Protein AF-A0A355DNU3-F1 (afdb_monomer_lite)

pLDDT: mean 92.55, std 4.65, range [76.0, 98.0]

Foldseek 3Di:
DVQVVVVVVCLVPQFDKTKDKDKWKAFPNDTDDDDPDLVSQLVVLQVQAQGKIKMKMKMWIAGNNVRDIDIDIDIDIGGHHNDDSVRSSVD

Secondary structure (DSSP, 8-state):
-HHHHHHTT-TT-TT-EEEEEEEEEEETTEEE---SSHHHHHHHHHHHTT-EEEEEEEEEEEETTTTEEEEEEEEEEEE-----HHHHHT-

Sequence (91 aa):
HKAQTVATQFNTVNNALILGCDSVLSINGEIHGKPANPEEAIARWQQMRGNQGILYTGHALIDVSQDKTVVKCGITKVYFTQVSDQAIAAY

Radius of gyration: 18.17 Å; chains: 1; bounding box: 36×26×48 Å

Structure (mmCIF, N/CA/C/O backbone):
data_AF-A0A355DNU3-F1
#
_entry.id   AF-A0A355DNU3-F1
#
loop_
_atom_site.group_PDB
_atom_site.id
_atom_site.type_symbol
_atom_site.label_atom_id
_atom_site.label_alt_id
_atom_site.label_comp_id
_atom_site.label_asym_id
_atom_site.label_entity_id
_atom_site.label_seq_id
_atom_site.pdbx_PDB_ins_code
_atom_site.Cartn_x
_atom_site.Cartn_y
_atom_site.Cartn_z
_atom_site.occupancy
_atom_site.B_iso_or_equiv
_atom_site.auth_seq_id
_atom_site.auth_comp_id
_atom_site.auth_asym_id
_atom_site.auth_atom_id
_atom_si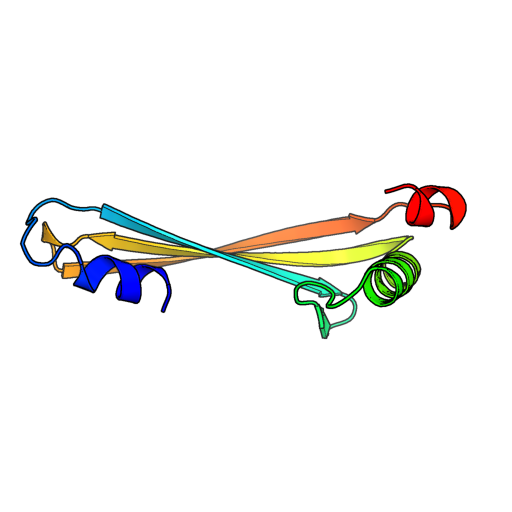te.pdbx_PDB_model_num
ATOM 1 N N . HIS A 1 1 ? -0.495 -2.056 14.111 1.00 81.12 1 HIS A N 1
ATOM 2 C CA . HIS A 1 1 ? 0.401 -1.068 14.743 1.00 81.12 1 HIS A CA 1
ATOM 3 C C . HIS A 1 1 ? -0.093 0.373 14.595 1.00 81.12 1 HIS A C 1
ATOM 5 O O . HIS A 1 1 ? -0.528 0.920 15.591 1.00 81.12 1 HIS A O 1
ATOM 11 N N . LYS A 1 2 ? -0.124 0.987 13.393 1.00 94.00 2 LYS A N 1
ATOM 12 C CA . LYS A 1 2 ? -0.504 2.415 13.222 1.00 94.00 2 LYS A CA 1
ATOM 13 C C . LYS A 1 2 ? -1.829 2.810 13.901 1.00 94.00 2 LYS A C 1
ATOM 15 O O . LYS A 1 2 ? -1.834 3.691 14.750 1.00 94.00 2 LYS A O 1
ATOM 20 N N . ALA A 1 3 ? -2.929 2.126 13.565 1.00 94.88 3 ALA A N 1
ATOM 21 C CA . ALA A 1 3 ? -4.244 2.402 14.155 1.00 94.88 3 ALA A CA 1
ATOM 22 C C . ALA A 1 3 ? -4.254 2.204 15.681 1.00 94.88 3 ALA A C 1
ATOM 24 O O . ALA A 1 3 ? -4.831 3.009 16.397 1.00 94.88 3 ALA A O 1
ATOM 25 N N . GLN A 1 4 ? -3.560 1.178 16.188 1.00 93.00 4 GLN A N 1
ATOM 26 C CA . GLN A 1 4 ? -3.464 0.906 17.628 1.00 93.00 4 GLN A CA 1
ATOM 27 C C . GLN A 1 4 ? -2.714 2.019 18.366 1.00 93.00 4 GLN A C 1
ATOM 29 O O . GLN A 1 4 ? -3.172 2.462 19.409 1.00 93.00 4 GLN A O 1
ATOM 34 N N . THR A 1 5 ? -1.603 2.516 17.810 1.00 94.94 5 THR A N 1
ATOM 35 C CA . THR A 1 5 ? -0.846 3.639 18.388 1.00 94.94 5 THR A CA 1
ATOM 36 C C . THR A 1 5 ? -1.685 4.911 18.494 1.00 94.94 5 THR A C 1
ATOM 38 O O . THR A 1 5 ? -1.502 5.683 19.427 1.00 94.94 5 THR A O 1
ATOM 41 N N . VAL A 1 6 ? -2.596 5.144 17.546 1.00 93.94 6 VAL A N 1
ATOM 42 C CA . VAL A 1 6 ? -3.525 6.278 17.617 1.00 93.94 6 VAL A CA 1
ATOM 43 C C . VAL A 1 6 ? -4.647 5.991 18.610 1.00 93.94 6 VAL A C 1
ATOM 45 O O . VAL A 1 6 ? -4.983 6.866 19.396 1.00 93.94 6 VAL A O 1
ATOM 48 N N . ALA A 1 7 ? -5.190 4.770 18.631 1.00 92.19 7 ALA A N 1
ATOM 49 C CA . ALA A 1 7 ? -6.285 4.396 19.524 1.00 92.19 7 ALA A CA 1
ATOM 50 C C . ALA A 1 7 ? -5.964 4.664 21.005 1.00 92.19 7 ALA A C 1
ATOM 52 O O . ALA A 1 7 ? -6.842 5.134 21.719 1.00 92.19 7 ALA A O 1
ATOM 53 N N . THR A 1 8 ? -4.706 4.489 21.440 1.00 91.00 8 THR A N 1
ATOM 54 C CA . THR A 1 8 ? -4.289 4.789 22.827 1.00 91.00 8 THR A CA 1
ATOM 55 C C . THR A 1 8 ? -4.472 6.254 23.238 1.00 91.00 8 THR A C 1
ATOM 57 O O . THR A 1 8 ? -4.484 6.561 24.428 1.00 91.00 8 THR A O 1
ATOM 60 N N . GLN A 1 9 ? -4.610 7.170 22.278 1.00 90.25 9 GLN A N 1
ATOM 61 C CA . GLN A 1 9 ? -4.823 8.600 22.517 1.00 90.25 9 GLN A CA 1
ATOM 62 C C . GLN A 1 9 ? -6.312 8.947 22.677 1.00 90.25 9 GLN A C 1
ATOM 64 O O . GLN A 1 9 ? -6.639 10.045 23.116 1.00 90.25 9 GLN A O 1
ATOM 69 N N . PHE A 1 10 ? -7.212 8.013 22.351 1.00 88.25 10 PHE A N 1
ATOM 70 C CA . PHE A 1 10 ? -8.666 8.199 22.371 1.00 88.25 10 PHE A CA 1
ATOM 71 C C . PHE A 1 10 ? -9.353 7.409 23.492 1.00 88.25 10 PHE A C 1
ATOM 73 O O . PHE A 1 10 ? -10.570 7.267 23.487 1.00 88.25 10 PHE A O 1
ATOM 80 N N . ASN A 1 11 ? -8.603 6.955 24.500 1.00 76.00 11 ASN A N 1
ATOM 81 C CA . ASN A 1 11 ? -9.127 6.167 25.626 1.00 76.00 11 ASN A CA 1
ATOM 82 C C . ASN A 1 11 ? -10.176 6.909 26.478 1.00 76.00 11 ASN A C 1
ATOM 84 O O . ASN A 1 11 ? -10.873 6.287 27.272 1.00 76.00 11 ASN A O 1
ATOM 88 N N . THR A 1 12 ? -10.263 8.236 26.359 1.00 82.00 12 THR A N 1
ATOM 89 C CA . THR A 1 12 ? -11.264 9.075 27.039 1.00 82.00 12 THR A CA 1
ATOM 90 C C . THR A 1 12 ? -12.492 9.365 26.169 1.00 82.00 12 THR A C 1
ATOM 92 O O . THR A 1 12 ? -13.457 9.958 26.649 1.00 82.00 12 THR A O 1
ATOM 95 N N . VAL A 1 13 ? -12.470 8.961 24.893 1.00 81.44 13 VAL A N 1
ATOM 96 C CA . VAL A 1 13 ? -13.548 9.158 23.920 1.00 81.44 13 VAL A CA 1
ATOM 97 C C . VAL A 1 13 ? -14.173 7.805 23.603 1.00 81.44 13 VAL A C 1
ATOM 99 O O . VAL A 1 13 ? -13.628 7.007 22.847 1.00 81.44 13 VAL A O 1
ATOM 102 N N . ASN A 1 14 ? -15.367 7.564 24.139 1.00 77.94 14 ASN A N 1
ATOM 103 C CA . ASN A 1 14 ? -15.997 6.244 24.059 1.00 77.94 14 ASN A CA 1
ATOM 104 C C . ASN A 1 14 ? -16.610 5.907 22.688 1.00 77.94 14 ASN A C 1
ATOM 106 O O . ASN A 1 14 ? -16.978 4.763 22.484 1.00 77.94 14 ASN A O 1
ATOM 110 N N . ASN A 1 15 ? -16.710 6.858 21.749 1.00 87.81 15 ASN A N 1
ATOM 111 C CA . ASN A 1 15 ? -17.375 6.675 20.447 1.00 87.81 15 ASN A CA 1
ATOM 112 C C . ASN A 1 15 ? -16.456 7.050 19.269 1.00 87.81 15 ASN A C 1
ATOM 114 O O . ASN A 1 15 ? -16.815 7.878 18.431 1.00 87.81 15 ASN A O 1
ATOM 118 N N . ALA A 1 16 ? -15.248 6.485 19.224 1.00 93.12 16 ALA A N 1
ATOM 119 C CA . ALA A 1 16 ? -14.282 6.741 18.157 1.00 93.12 16 ALA A CA 1
ATOM 120 C C . ALA A 1 16 ? -14.098 5.529 17.229 1.00 93.12 16 ALA A C 1
ATOM 122 O O . ALA A 1 16 ? -13.994 4.388 17.682 1.00 93.12 16 ALA A O 1
ATOM 123 N N . LEU A 1 17 ? -13.986 5.809 15.926 1.00 95.69 17 LEU A N 1
ATOM 124 C CA . LEU A 1 17 ? -13.510 4.870 14.912 1.00 95.69 17 LEU A CA 1
ATOM 125 C C . LEU A 1 17 ? -12.130 5.317 14.426 1.00 95.69 17 LEU A C 1
ATOM 127 O O . LEU A 1 17 ? -11.974 6.437 13.941 1.00 95.69 17 LEU A O 1
ATOM 131 N N . ILE A 1 18 ? -11.136 4.437 14.519 1.00 96.31 18 ILE A N 1
ATOM 132 C CA . ILE A 1 18 ? -9.769 4.703 14.065 1.00 96.31 18 ILE A CA 1
ATOM 133 C C . ILE A 1 18 ? -9.470 3.837 12.845 1.00 96.31 18 ILE A C 1
ATOM 135 O O . ILE A 1 18 ? -9.432 2.611 12.941 1.00 96.31 18 ILE A O 1
ATOM 139 N N . LEU A 1 19 ? -9.206 4.478 11.705 1.00 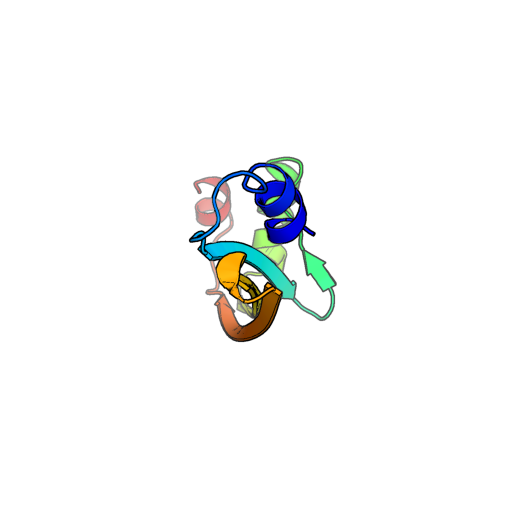97.44 19 LEU A N 1
ATOM 140 C CA . LEU A 1 19 ? -8.772 3.821 10.474 1.00 97.44 19 LEU A CA 1
ATOM 141 C C . LEU A 1 19 ? -7.268 4.026 10.266 1.00 97.44 19 LEU A C 1
ATOM 143 O O . LEU A 1 19 ? -6.793 5.151 10.134 1.00 97.44 19 LEU A O 1
ATOM 147 N N . GLY A 1 20 ? -6.515 2.932 10.203 1.00 97.25 20 GLY A N 1
ATOM 148 C CA . GLY A 1 20 ? -5.118 2.931 9.780 1.00 97.25 20 GLY A CA 1
ATOM 149 C C . GLY A 1 20 ? -4.954 2.264 8.423 1.00 97.25 20 GLY A C 1
ATOM 150 O O . GLY A 1 20 ? -5.499 1.184 8.201 1.00 97.25 20 GLY A O 1
ATOM 151 N N . CYS A 1 21 ? -4.145 2.871 7.555 1.00 96.62 21 CYS A N 1
ATOM 152 C CA . CYS A 1 21 ? -3.833 2.338 6.232 1.00 96.62 21 CYS A CA 1
ATOM 153 C C . CYS A 1 21 ? -2.320 2.210 6.022 1.00 96.62 21 CYS A C 1
ATOM 155 O O . CYS A 1 21 ? -1.514 2.989 6.556 1.00 96.62 21 CYS A O 1
ATOM 157 N N . ASP A 1 22 ? -1.929 1.222 5.228 1.00 95.00 22 ASP A N 1
ATOM 158 C CA . ASP A 1 22 ? -0.570 1.091 4.721 1.00 95.00 22 ASP A CA 1
ATOM 159 C C . ASP A 1 22 ? -0.565 0.404 3.361 1.00 95.00 22 ASP A C 1
ATOM 161 O O . ASP A 1 22 ? -1.429 -0.432 3.090 1.00 95.00 22 ASP A O 1
ATOM 165 N N . SER A 1 23 ? 0.415 0.736 2.527 1.00 94.12 23 SER A N 1
ATOM 166 C CA . SER A 1 23 ? 0.567 0.118 1.214 1.00 94.12 23 SER A CA 1
ATOM 167 C C . SER A 1 23 ? 2.005 -0.286 0.963 1.00 94.12 23 SER A C 1
ATOM 169 O O . SER A 1 23 ? 2.931 0.447 1.306 1.00 94.12 23 SER A O 1
ATOM 171 N N . VAL A 1 24 ? 2.179 -1.426 0.300 1.00 93.56 24 VAL A N 1
ATOM 172 C CA . VAL A 1 24 ? 3.478 -1.891 -0.185 1.00 93.56 24 VAL A CA 1
ATOM 173 C C . VAL A 1 24 ? 3.355 -2.369 -1.624 1.00 93.56 24 VAL A C 1
ATOM 175 O O . VAL A 1 24 ? 2.403 -3.064 -1.983 1.00 93.56 24 VAL A O 1
ATOM 178 N N . LEU A 1 25 ? 4.320 -1.981 -2.455 1.00 93.38 25 LEU A N 1
ATOM 179 C CA . LEU A 1 25 ? 4.415 -2.426 -3.838 1.00 93.38 25 LEU A CA 1
ATOM 180 C C . LEU A 1 25 ? 5.447 -3.547 -3.918 1.00 93.38 25 LEU A C 1
ATOM 182 O O . LEU A 1 25 ? 6.603 -3.354 -3.538 1.00 93.38 25 LEU A O 1
ATOM 186 N N . SER A 1 26 ? 5.018 -4.706 -4.412 1.00 93.50 26 SER A N 1
ATOM 187 C CA . SER A 1 26 ? 5.903 -5.824 -4.699 1.00 93.50 26 SER A CA 1
ATOM 188 C C . SER A 1 26 ? 6.144 -5.974 -6.192 1.00 93.50 26 SER A C 1
ATOM 190 O O . SER A 1 26 ? 5.196 -5.971 -6.977 1.00 93.50 26 SER A O 1
ATOM 192 N N . ILE A 1 27 ? 7.404 -6.114 -6.588 1.00 91.06 27 ILE A N 1
ATOM 193 C CA . ILE A 1 27 ? 7.822 -6.256 -7.984 1.00 91.06 27 ILE A CA 1
ATOM 194 C C . ILE A 1 27 ? 8.845 -7.375 -8.020 1.00 91.06 27 ILE A C 1
ATOM 196 O O . ILE A 1 27 ? 9.753 -7.411 -7.198 1.00 91.06 27 ILE A O 1
ATOM 200 N N . ASN A 1 28 ? 8.650 -8.341 -8.917 1.00 86.81 28 ASN A N 1
ATOM 201 C CA . ASN A 1 28 ? 9.506 -9.528 -9.017 1.00 86.81 28 ASN A CA 1
ATOM 202 C C . ASN A 1 28 ? 9.703 -10.285 -7.683 1.00 86.81 28 ASN A C 1
ATOM 204 O O . ASN A 1 28 ? 10.732 -10.911 -7.467 1.00 86.81 28 ASN A O 1
ATOM 208 N N . GLY A 1 29 ? 8.705 -10.248 -6.791 1.00 85.44 29 GLY A N 1
ATOM 209 C CA . GLY A 1 29 ? 8.745 -10.925 -5.490 1.00 85.44 29 GLY A CA 1
ATOM 210 C C . GLY A 1 29 ? 9.422 -10.135 -4.366 1.00 85.44 29 GLY A C 1
ATOM 211 O O . GLY A 1 29 ? 9.354 -10.561 -3.216 1.00 85.44 29 GLY A O 1
ATOM 212 N N . GLU A 1 30 ? 10.000 -8.968 -4.652 1.00 89.25 30 GLU A N 1
ATOM 213 C CA . GLU A 1 30 ? 10.599 -8.091 -3.643 1.00 89.25 30 GLU A CA 1
ATOM 214 C C . GLU A 1 30 ? 9.624 -6.991 -3.232 1.00 89.25 30 GLU A C 1
ATOM 216 O O . GLU A 1 30 ? 8.830 -6.528 -4.050 1.00 89.25 30 GLU A O 1
ATOM 221 N N . ILE A 1 31 ? 9.649 -6.585 -1.960 1.00 89.31 31 ILE A N 1
ATOM 222 C CA . ILE A 1 31 ? 8.864 -5.452 -1.458 1.00 89.31 31 ILE A CA 1
ATOM 223 C C . ILE A 1 31 ? 9.737 -4.206 -1.484 1.00 89.31 31 ILE A C 1
ATOM 225 O O . ILE A 1 31 ? 10.779 -4.147 -0.834 1.00 89.31 31 ILE A O 1
ATOM 229 N N . HIS A 1 32 ? 9.260 -3.179 -2.173 1.00 81.88 32 HIS A N 1
ATOM 230 C CA . HIS A 1 32 ? 9.942 -1.901 -2.253 1.00 81.88 32 HIS A CA 1
ATOM 231 C C . HIS A 1 32 ? 9.270 -0.882 -1.319 1.00 81.88 32 HIS A C 1
ATOM 233 O O . HIS A 1 32 ? 8.109 -0.515 -1.511 1.00 81.88 32 HIS A O 1
ATOM 239 N N . GLY A 1 33 ? 10.002 -0.426 -0.295 1.00 81.38 33 GLY A N 1
ATOM 240 C CA . GLY A 1 33 ? 9.583 0.660 0.606 1.00 81.38 33 GLY A CA 1
ATOM 241 C C . GLY A 1 33 ? 9.670 2.041 -0.056 1.00 81.38 33 GLY A C 1
ATOM 242 O O . GLY A 1 33 ? 9.800 2.140 -1.269 1.00 81.38 33 GLY A O 1
ATOM 243 N N . LYS A 1 34 ? 9.642 3.143 0.699 1.00 85.56 34 LYS A N 1
ATOM 244 C CA . LYS A 1 34 ? 9.975 4.457 0.111 1.00 85.56 34 LYS A CA 1
ATOM 245 C C . LYS A 1 34 ? 11.471 4.492 -0.244 1.00 85.56 34 LYS A C 1
ATOM 247 O O . LYS A 1 34 ? 12.254 4.004 0.567 1.00 85.56 34 LYS A O 1
ATOM 252 N N . PRO A 1 35 ? 11.867 5.006 -1.422 1.00 88.75 35 PRO A N 1
ATO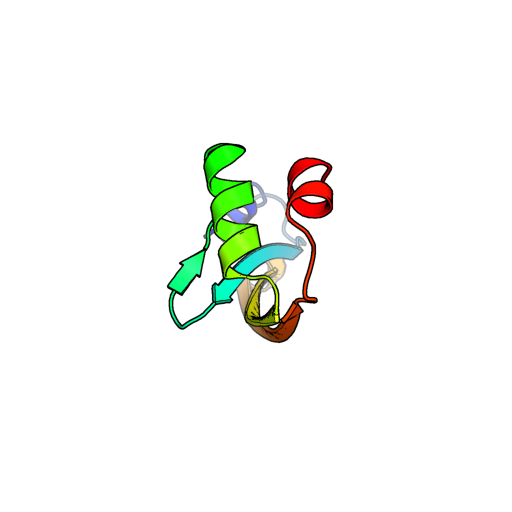M 253 C CA . PRO A 1 35 ? 13.282 5.179 -1.736 1.00 88.75 35 PRO A CA 1
ATOM 254 C C . PRO A 1 35 ? 13.913 6.171 -0.751 1.00 88.75 35 PRO A C 1
ATOM 256 O O . PRO A 1 35 ? 13.250 7.115 -0.313 1.00 88.75 35 PRO A O 1
ATOM 259 N N . ALA A 1 36 ? 15.173 5.949 -0.387 1.00 91.50 36 ALA A N 1
ATOM 260 C CA . ALA A 1 36 ? 15.899 6.816 0.536 1.00 91.50 36 ALA A CA 1
ATOM 261 C C . ALA A 1 36 ? 16.404 8.100 -0.142 1.00 91.50 36 ALA A C 1
ATOM 263 O O . ALA A 1 36 ? 16.571 9.120 0.527 1.00 91.50 36 ALA A O 1
ATOM 264 N N . ASN A 1 37 ? 16.647 8.054 -1.455 1.00 93.62 37 ASN A N 1
ATOM 265 C CA . ASN A 1 37 ? 17.155 9.169 -2.255 1.00 93.62 37 ASN A CA 1
ATOM 266 C C . ASN A 1 37 ? 16.644 9.114 -3.716 1.00 93.62 37 ASN A C 1
ATOM 268 O O . ASN A 1 37 ? 16.076 8.096 -4.134 1.00 93.62 37 ASN A O 1
ATOM 272 N N . PRO A 1 38 ? 16.798 10.208 -4.490 1.00 93.56 38 PRO A N 1
ATOM 273 C CA . PRO A 1 38 ? 16.374 10.262 -5.890 1.00 93.56 38 PRO A CA 1
ATOM 274 C C . PRO A 1 38 ? 17.057 9.227 -6.791 1.00 93.56 38 PRO A C 1
ATOM 276 O O . PRO A 1 38 ? 16.410 8.669 -7.674 1.00 93.56 38 PRO A O 1
ATOM 279 N N . GLU A 1 39 ? 18.334 8.921 -6.563 1.00 94.25 39 GLU A N 1
ATOM 280 C CA . GLU A 1 39 ? 19.083 7.949 -7.365 1.00 94.25 39 GLU A CA 1
ATOM 281 C C . GLU A 1 39 ? 18.476 6.544 -7.246 1.00 94.25 39 GLU A C 1
ATOM 283 O O . GLU A 1 39 ? 18.281 5.854 -8.248 1.00 94.25 39 GLU A O 1
ATOM 288 N N . GLU A 1 40 ? 18.101 6.140 -6.030 1.00 92.19 40 GLU A N 1
ATOM 289 C CA . GLU A 1 40 ? 17.394 4.888 -5.767 1.00 92.19 40 GLU A CA 1
ATOM 290 C C . GLU A 1 40 ? 16.000 4.891 -6.407 1.00 92.19 40 GLU A C 1
ATOM 292 O O . GLU A 1 40 ? 15.568 3.876 -6.958 1.00 92.19 40 GLU A O 1
ATOM 297 N N . ALA A 1 41 ? 15.294 6.026 -6.371 1.00 91.94 41 ALA A N 1
ATOM 298 C CA . ALA A 1 41 ? 13.987 6.158 -7.008 1.00 91.94 41 ALA A CA 1
ATOM 299 C C . ALA A 1 41 ? 14.076 5.942 -8.530 1.00 91.94 41 ALA A C 1
ATOM 301 O O . ALA A 1 41 ? 13.297 5.155 -9.078 1.00 91.94 41 ALA A O 1
ATOM 302 N N . ILE A 1 42 ? 15.059 6.568 -9.189 1.00 93.94 42 ILE A N 1
ATOM 303 C CA . ILE A 1 42 ? 15.319 6.430 -10.630 1.00 93.94 42 ILE A CA 1
ATOM 304 C C . ILE A 1 42 ? 15.699 4.989 -10.973 1.00 93.94 42 ILE A C 1
ATOM 306 O O . ILE A 1 42 ? 15.071 4.387 -11.847 1.00 93.94 42 ILE A O 1
ATOM 310 N N . ALA A 1 43 ? 16.678 4.410 -10.267 1.00 91.94 43 ALA A N 1
ATOM 311 C CA . ALA A 1 43 ? 17.121 3.035 -10.502 1.00 91.94 43 ALA A CA 1
ATOM 312 C C . ALA A 1 43 ? 15.959 2.042 -10.365 1.00 91.94 43 ALA A C 1
ATOM 314 O O . ALA A 1 43 ? 15.801 1.126 -11.175 1.00 91.94 43 ALA A O 1
ATOM 315 N N . ARG A 1 44 ? 15.085 2.264 -9.379 1.00 90.62 44 ARG A N 1
ATOM 316 C CA . ARG A 1 44 ? 13.888 1.450 -9.201 1.00 90.62 44 ARG A CA 1
ATOM 317 C C . ARG A 1 44 ? 12.909 1.635 -10.354 1.00 90.62 44 ARG A C 1
ATOM 319 O O . ARG A 1 44 ? 12.478 0.646 -10.932 1.00 90.62 44 ARG A O 1
ATOM 326 N N . TRP A 1 45 ? 12.591 2.864 -10.756 1.00 92.44 45 TRP A N 1
ATOM 327 C CA . TRP A 1 45 ? 11.713 3.114 -11.907 1.00 92.44 45 TRP A CA 1
ATOM 328 C C . TRP A 1 45 ? 12.227 2.460 -13.198 1.00 92.44 45 TRP A C 1
ATOM 330 O O . TRP A 1 45 ? 11.438 1.899 -13.961 1.00 92.44 45 TRP A O 1
ATOM 340 N N . GLN A 1 46 ? 13.544 2.444 -13.412 1.00 92.75 46 GLN A N 1
ATOM 341 C CA . GLN A 1 46 ? 14.173 1.759 -14.544 1.00 92.75 46 GLN A CA 1
ATOM 342 C C . GLN A 1 46 ? 14.009 0.234 -14.501 1.00 92.75 46 GLN A C 1
ATOM 344 O O . GLN A 1 46 ? 13.897 -0.389 -15.554 1.00 92.75 46 GLN A O 1
ATOM 349 N N . GLN A 1 47 ? 13.957 -0.375 -13.314 1.00 89.94 47 GLN A N 1
ATOM 350 C CA . GLN A 1 47 ? 13.629 -1.798 -13.154 1.00 89.94 47 GLN A CA 1
ATOM 351 C C . GLN A 1 47 ? 12.129 -2.070 -13.332 1.00 89.94 47 GLN A C 1
ATOM 353 O O . GLN A 1 47 ? 11.729 -3.147 -13.772 1.00 89.94 47 GLN A O 1
ATOM 358 N N . MET A 1 48 ? 11.285 -1.100 -12.983 1.00 91.62 48 MET A N 1
ATOM 359 C CA . MET A 1 48 ? 9.830 -1.232 -13.016 1.00 91.62 48 MET A CA 1
ATOM 360 C C . MET A 1 48 ? 9.240 -1.077 -14.414 1.00 91.62 48 MET A C 1
ATOM 362 O O . MET A 1 48 ? 8.243 -1.731 -14.717 1.00 91.62 48 MET A O 1
ATOM 366 N N . ARG A 1 49 ? 9.812 -0.206 -15.256 1.00 93.50 49 ARG A N 1
ATOM 367 C CA . ARG A 1 49 ? 9.258 0.096 -16.584 1.00 93.50 49 ARG A CA 1
ATOM 368 C C . ARG A 1 49 ? 9.058 -1.171 -17.415 1.00 93.50 49 ARG A C 1
ATOM 370 O O . ARG A 1 49 ? 9.911 -2.053 -17.454 1.00 93.50 49 ARG A O 1
ATOM 377 N N . GLY A 1 50 ? 7.901 -1.266 -18.062 1.00 93.88 50 GLY A N 1
ATOM 378 C CA . GLY A 1 50 ? 7.521 -2.427 -18.866 1.00 93.88 50 GLY A CA 1
ATOM 379 C C . GLY A 1 50 ? 7.193 -3.705 -18.090 1.00 93.88 50 GLY A C 1
ATOM 380 O O . GLY A 1 50 ? 6.808 -4.689 -18.717 1.00 93.88 50 GLY A O 1
ATOM 381 N N . ASN A 1 51 ? 7.321 -3.704 -16.761 1.00 93.31 51 ASN A N 1
ATOM 382 C CA . ASN A 1 51 ? 6.977 -4.833 -15.903 1.00 93.31 51 ASN A CA 1
ATOM 383 C C . ASN A 1 51 ? 5.620 -4.618 -15.213 1.00 93.31 51 ASN A C 1
ATOM 385 O O . ASN A 1 51 ? 4.915 -3.630 -15.424 1.00 93.31 51 ASN A O 1
ATOM 389 N N . GLN A 1 52 ? 5.241 -5.576 -14.370 1.00 94.44 52 GLN A N 1
ATOM 390 C CA . GLN A 1 52 ? 4.058 -5.497 -13.519 1.00 94.44 52 GLN A CA 1
ATOM 391 C C . GLN A 1 52 ? 4.438 -5.720 -12.053 1.00 94.44 52 GLN A C 1
ATOM 393 O O . GLN A 1 52 ? 5.370 -6.464 -11.748 1.00 94.44 52 GLN A O 1
ATOM 398 N N . GLY A 1 53 ? 3.685 -5.103 -11.150 1.00 94.25 53 GLY A N 1
ATOM 399 C CA . GLY A 1 53 ? 3.816 -5.270 -9.707 1.00 94.25 53 GLY A CA 1
ATOM 400 C C . GLY A 1 53 ? 2.482 -5.593 -9.045 1.00 94.25 53 GLY A C 1
ATOM 401 O O . GLY A 1 53 ? 1.416 -5.436 -9.642 1.00 94.25 53 GLY A O 1
ATOM 402 N N . ILE A 1 54 ? 2.535 -6.035 -7.793 1.00 96.12 54 ILE A N 1
ATOM 403 C CA . ILE A 1 54 ? 1.370 -6.243 -6.937 1.00 96.12 54 ILE A CA 1
ATOM 404 C C . ILE A 1 54 ? 1.395 -5.199 -5.825 1.00 96.12 54 ILE A C 1
ATOM 406 O O . ILE A 1 54 ? 2.301 -5.183 -4.995 1.00 96.12 54 ILE A O 1
ATOM 410 N N . LEU A 1 55 ? 0.395 -4.325 -5.811 1.00 95.50 55 LEU A N 1
ATOM 411 C CA . LEU A 1 55 ? 0.162 -3.367 -4.744 1.00 95.50 55 LEU A CA 1
ATOM 412 C C . LEU A 1 55 ? -0.760 -3.999 -3.70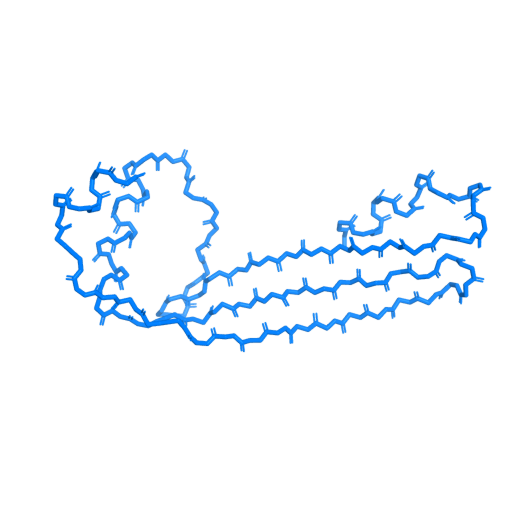2 1.00 95.50 55 LEU A C 1
ATOM 414 O O . LEU A 1 55 ? -1.915 -4.322 -3.993 1.00 95.50 55 LEU A O 1
ATOM 418 N N . TYR A 1 56 ? -0.248 -4.146 -2.488 1.00 95.94 56 TYR A N 1
ATOM 419 C CA . TYR A 1 56 ? -1.021 -4.547 -1.322 1.00 95.94 56 TYR A CA 1
ATOM 420 C C . TYR A 1 56 ? -1.385 -3.299 -0.532 1.00 95.94 56 TYR A C 1
ATOM 422 O O . TYR A 1 56 ? -0.498 -2.523 -0.186 1.00 95.94 56 TYR A O 1
ATOM 430 N N . THR A 1 57 ? -2.663 -3.127 -0.206 1.00 96.19 57 THR A N 1
ATOM 431 C CA . THR A 1 57 ? -3.140 -2.041 0.658 1.00 96.19 57 THR A CA 1
ATOM 432 C C . THR A 1 57 ? -3.884 -2.627 1.848 1.00 96.19 57 THR A C 1
ATOM 434 O O . THR A 1 57 ? -5.016 -3.106 1.729 1.00 96.19 57 THR A O 1
ATOM 437 N N . GLY A 1 58 ? -3.239 -2.581 3.008 1.00 96.81 58 GLY A N 1
ATOM 438 C CA . GLY A 1 58 ? -3.808 -2.989 4.282 1.00 96.81 58 GLY A CA 1
ATOM 439 C C . GLY A 1 58 ? -4.621 -1.866 4.918 1.00 96.81 58 GLY A C 1
ATOM 440 O O . GLY A 1 58 ? -4.196 -0.713 4.942 1.00 96.81 58 GLY A O 1
ATOM 441 N N . HIS A 1 59 ? -5.770 -2.225 5.479 1.00 97.62 59 HIS A N 1
ATOM 442 C CA . HIS A 1 59 ? -6.648 -1.352 6.245 1.00 97.62 59 HIS A CA 1
ATOM 443 C C . HIS A 1 59 ? -6.953 -2.017 7.584 1.00 97.62 59 HIS A C 1
ATOM 4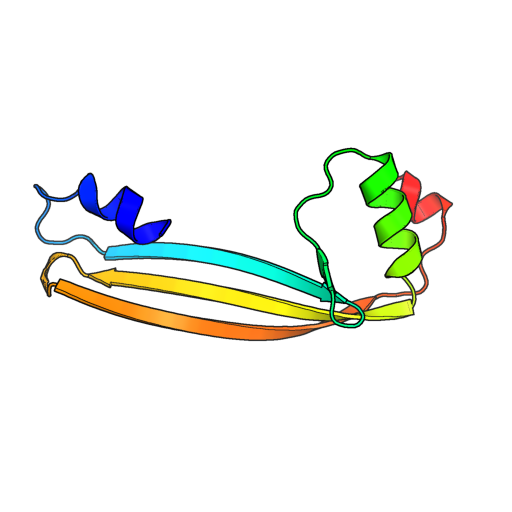45 O O . HIS A 1 59 ? -7.301 -3.198 7.622 1.00 97.62 59 HIS A O 1
ATOM 451 N N . ALA A 1 60 ? -6.845 -1.265 8.673 1.00 98.00 60 ALA A N 1
ATOM 452 C CA . ALA A 1 60 ? -7.256 -1.681 10.006 1.00 98.00 60 ALA A CA 1
ATOM 453 C C . ALA A 1 60 ? -8.242 -0.654 10.562 1.00 98.00 60 ALA A C 1
ATOM 455 O O . ALA A 1 60 ? -7.882 0.511 10.715 1.00 98.00 60 ALA A O 1
ATOM 456 N N . LEU A 1 61 ? -9.465 -1.087 10.853 1.00 97.50 61 LEU A N 1
ATOM 457 C CA . LEU A 1 61 ? -10.493 -0.284 11.503 1.00 97.50 61 LEU A CA 1
ATOM 458 C C . LEU A 1 61 ? -10.651 -0.759 12.946 1.00 97.50 61 LEU A C 1
ATOM 460 O O . LEU A 1 61 ? -10.912 -1.941 13.171 1.00 97.50 61 LEU A O 1
ATOM 464 N N . ILE A 1 62 ? -10.491 0.155 13.895 1.00 96.31 62 ILE A N 1
ATOM 465 C CA . ILE A 1 62 ? -10.697 -0.076 15.325 1.00 96.31 62 ILE A CA 1
ATOM 466 C C . ILE A 1 62 ? -11.924 0.717 15.756 1.00 96.31 62 ILE A C 1
ATOM 468 O O . ILE A 1 62 ? -11.973 1.930 15.558 1.00 96.31 62 ILE A O 1
ATOM 472 N N . ASP A 1 63 ? -12.890 0.028 16.345 1.00 95.38 63 ASP A N 1
ATOM 473 C CA . ASP A 1 63 ? -14.029 0.610 17.039 1.00 95.38 63 ASP A CA 1
ATOM 474 C C . ASP A 1 63 ? -13.766 0.562 18.544 1.00 95.38 63 ASP A C 1
ATOM 476 O O . ASP A 1 63 ? -13.745 -0.516 19.139 1.00 95.38 63 ASP A O 1
ATOM 480 N N . VAL A 1 64 ? -13.540 1.735 19.141 1.00 91.69 64 VAL A N 1
ATOM 481 C CA . VAL A 1 64 ? -13.247 1.876 20.578 1.00 91.69 64 VAL A CA 1
ATOM 482 C C . VAL A 1 64 ? -14.482 1.584 21.423 1.00 91.69 64 VAL A C 1
ATOM 484 O O . VAL A 1 64 ? -14.359 1.040 22.515 1.00 91.69 64 VAL A O 1
ATOM 487 N N . SER A 1 65 ? -15.675 1.896 20.909 1.00 91.50 65 SER A N 1
ATOM 488 C CA . SER A 1 65 ? -16.930 1.707 21.643 1.00 91.50 65 SER A CA 1
ATOM 489 C C . SER A 1 65 ? -17.275 0.229 21.830 1.00 91.50 65 SER A C 1
ATOM 491 O O . SER A 1 65 ? -17.838 -0.157 22.852 1.00 91.50 65 SER A O 1
ATOM 493 N N . GLN A 1 66 ? -16.915 -0.601 20.846 1.00 92.06 66 GLN A N 1
ATOM 494 C CA . GLN A 1 66 ? -17.216 -2.035 20.812 1.00 92.06 66 GLN A CA 1
ATOM 495 C C . GLN A 1 66 ? -16.001 -2.923 21.104 1.00 92.06 66 GLN A C 1
ATOM 497 O O . GLN A 1 66 ? -16.128 -4.144 21.030 1.00 92.06 66 GLN A O 1
ATOM 502 N N . ASP A 1 67 ? -14.831 -2.329 21.362 1.00 89.88 67 ASP A N 1
ATOM 503 C CA . ASP A 1 67 ? -13.541 -3.025 21.459 1.00 89.88 67 ASP A CA 1
ATOM 504 C C . ASP A 1 67 ? -13.313 -4.018 20.299 1.00 89.88 67 ASP A C 1
ATOM 506 O O . ASP A 1 67 ? -12.952 -5.185 20.464 1.00 89.88 67 ASP A O 1
ATOM 510 N N . LYS A 1 68 ? -13.599 -3.565 19.071 1.00 94.62 68 LYS A N 1
ATOM 511 C CA . LYS A 1 68 ? -13.570 -4.413 17.874 1.00 94.62 68 LYS A CA 1
ATOM 512 C C . LYS A 1 68 ? -12.538 -3.920 16.883 1.00 94.62 68 LYS A C 1
ATOM 514 O O . LYS A 1 68 ? -12.502 -2.748 16.530 1.00 94.62 68 LYS A O 1
ATOM 519 N N . THR A 1 69 ? -11.747 -4.846 16.348 1.00 96.50 69 THR A N 1
ATOM 520 C CA . THR A 1 69 ? -10.813 -4.561 15.255 1.00 96.50 69 THR A CA 1
ATOM 521 C C . THR A 1 69 ? -11.140 -5.402 14.028 1.00 96.50 69 THR A C 1
ATOM 523 O O . THR A 1 69 ? -11.299 -6.619 14.117 1.00 96.50 69 THR A O 1
ATOM 526 N N . VAL A 1 70 ? -11.199 -4.762 12.862 1.00 97.62 70 VAL A N 1
ATOM 527 C CA . VAL A 1 70 ? -11.307 -5.429 11.560 1.00 97.62 70 VAL A CA 1
ATOM 528 C C . VAL A 1 70 ? -10.099 -5.061 10.716 1.00 97.62 70 VAL A C 1
ATOM 530 O O . VAL A 1 70 ? -9.793 -3.886 10.536 1.00 97.62 70 VAL A O 1
ATOM 533 N N . VAL A 1 71 ? -9.435 -6.071 10.157 1.00 97.75 71 VAL A N 1
ATOM 534 C CA . VAL A 1 71 ? -8.312 -5.886 9.234 1.00 97.75 71 VAL A CA 1
ATOM 535 C C . VAL A 1 71 ? -8.657 -6.496 7.882 1.00 97.75 71 VAL A C 1
ATOM 537 O O . VAL A 1 71 ? -9.175 -7.612 7.803 1.00 97.75 71 VAL A O 1
ATOM 540 N N . LYS A 1 72 ? -8.382 -5.755 6.809 1.00 98.00 72 LYS A N 1
ATOM 541 C CA . LYS A 1 72 ? -8.570 -6.190 5.421 1.00 98.00 72 LYS A CA 1
ATOM 542 C C . LYS A 1 72 ? -7.381 -5.768 4.567 1.00 98.00 72 LYS A C 1
ATOM 544 O O . LYS A 1 72 ? -6.736 -4.765 4.848 1.00 98.00 72 LYS A O 1
ATOM 549 N N . CYS A 1 73 ? -7.111 -6.527 3.509 1.00 97.56 73 CYS A N 1
ATOM 550 C CA . CYS A 1 73 ? -6.085 -6.210 2.522 1.00 97.56 73 CYS A CA 1
ATOM 551 C C . CYS A 1 73 ? -6.709 -6.226 1.126 1.00 97.56 73 CYS A C 1
ATOM 553 O O . CYS A 1 73 ? -7.349 -7.208 0.750 1.00 97.56 73 CYS A O 1
ATOM 555 N N . GLY A 1 74 ? -6.547 -5.129 0.388 1.00 97.50 74 GLY A N 1
ATOM 556 C CA . GLY A 1 74 ? -6.843 -5.057 -1.038 1.00 97.50 74 GLY A CA 1
ATOM 557 C C . GLY A 1 74 ? -5.587 -5.364 -1.847 1.00 97.50 74 GLY A C 1
ATOM 558 O O . GLY A 1 74 ? -4.506 -4.894 -1.497 1.00 97.50 74 GLY A O 1
ATOM 559 N N . ILE A 1 75 ? -5.731 -6.136 -2.923 1.00 97.62 75 ILE A N 1
ATOM 560 C CA . ILE A 1 75 ? -4.628 -6.522 -3.808 1.00 97.62 75 ILE A CA 1
ATOM 561 C C . ILE A 1 75 ? -4.930 -5.998 -5.206 1.00 97.62 75 ILE A C 1
ATOM 563 O O . ILE A 1 75 ? -5.978 -6.304 -5.768 1.00 97.62 75 ILE A O 1
ATOM 567 N N . THR A 1 76 ? -4.011 -5.216 -5.767 1.00 97.38 76 THR A N 1
ATOM 568 C CA . THR A 1 76 ? -4.133 -4.656 -7.118 1.00 97.38 76 THR A CA 1
ATOM 569 C C . THR A 1 76 ? -2.902 -5.008 -7.935 1.00 97.38 76 THR A C 1
ATOM 571 O O . THR A 1 76 ? -1.779 -4.799 -7.485 1.00 97.38 76 THR A O 1
ATOM 574 N N . LYS A 1 77 ? -3.093 -5.517 -9.152 1.00 96.88 77 LYS A N 1
ATOM 575 C CA . LYS A 1 77 ? -1.996 -5.687 -10.106 1.00 96.88 77 LYS A CA 1
ATOM 576 C C . LYS A 1 77 ? -1.800 -4.387 -10.884 1.00 96.88 77 LYS A C 1
ATOM 578 O O . LYS A 1 77 ? -2.749 -3.876 -11.471 1.00 96.88 77 LYS A O 1
ATOM 583 N N . VAL A 1 78 ? -0.579 -3.866 -10.872 1.00 95.38 78 VAL A N 1
ATOM 584 C CA . VAL A 1 78 ? -0.186 -2.612 -11.523 1.00 95.38 78 VAL A CA 1
ATOM 585 C C . VAL A 1 78 ? 0.705 -2.939 -12.710 1.00 95.38 78 VAL A C 1
ATOM 587 O O . VAL A 1 78 ? 1.651 -3.709 -12.570 1.00 95.38 78 VAL A O 1
ATOM 590 N N . TYR A 1 79 ? 0.413 -2.345 -13.861 1.00 95.38 79 TYR A N 1
ATOM 591 C CA . TYR A 1 79 ? 1.189 -2.505 -15.086 1.00 95.38 79 TYR A CA 1
ATOM 592 C C . TYR A 1 79 ? 1.928 -1.204 -15.375 1.00 95.38 79 TYR A C 1
ATOM 594 O O . TYR A 1 79 ? 1.306 -0.144 -15.447 1.00 95.38 79 TYR A O 1
ATOM 602 N N . PHE A 1 80 ? 3.246 -1.280 -15.531 1.00 94.31 80 PHE A N 1
ATOM 603 C CA . PHE A 1 80 ? 4.084 -0.123 -15.813 1.00 94.31 80 PHE A CA 1
ATOM 604 C C . PHE A 1 80 ? 4.364 -0.029 -17.307 1.00 94.31 80 PHE A C 1
ATOM 606 O O . PHE A 1 80 ? 4.718 -1.006 -17.965 1.00 94.31 80 PHE A O 1
ATOM 613 N N . THR A 1 81 ? 4.232 1.176 -17.852 1.00 94.31 81 THR A N 1
ATOM 614 C CA . THR A 1 81 ? 4.568 1.451 -19.249 1.00 94.31 81 THR A CA 1
ATOM 615 C C . THR A 1 81 ? 6.077 1.393 -19.472 1.00 94.31 81 THR A C 1
ATOM 617 O O . THR A 1 81 ? 6.868 1.528 -18.536 1.00 94.31 81 THR A O 1
ATOM 620 N N . GLN A 1 82 ? 6.493 1.257 -20.730 1.00 94.06 82 GLN A N 1
ATOM 621 C CA . GLN A 1 82 ? 7.885 1.467 -21.130 1.00 94.06 82 GLN A CA 1
ATOM 622 C C . GLN A 1 82 ? 8.206 2.969 -21.147 1.00 94.06 82 GLN A C 1
ATOM 624 O O . GLN A 1 82 ? 8.100 3.629 -22.177 1.00 94.06 82 GLN A O 1
ATOM 629 N N . VAL A 1 83 ? 8.529 3.527 -19.979 1.00 94.06 83 VAL A N 1
ATOM 630 C CA . VAL A 1 83 ? 8.869 4.948 -19.810 1.00 94.06 83 VAL A CA 1
ATOM 631 C C . VAL A 1 83 ? 10.360 5.202 -20.088 1.00 94.06 83 VAL A C 1
ATOM 633 O O . VAL A 1 83 ? 11.225 4.402 -19.718 1.00 94.06 83 VAL A O 1
ATOM 636 N N . SER A 1 84 ? 10.674 6.304 -20.774 1.00 95.31 84 SER A N 1
ATOM 637 C CA . SER A 1 84 ? 12.053 6.668 -21.124 1.00 95.31 84 SER A CA 1
ATOM 638 C C . SER A 1 84 ? 12.828 7.184 -19.911 1.00 95.31 84 SER A C 1
ATOM 640 O O . SER A 1 84 ? 12.240 7.744 -18.990 1.00 95.31 84 SER A O 1
ATOM 642 N N . ASP A 1 85 ? 14.157 7.065 -19.928 1.00 94.94 85 ASP A N 1
ATOM 643 C CA . ASP A 1 85 ? 14.999 7.561 -18.827 1.00 94.94 85 ASP A CA 1
ATOM 644 C C . ASP A 1 85 ? 14.837 9.069 -18.595 1.00 94.94 85 ASP A C 1
ATOM 646 O O . ASP A 1 85 ? 14.836 9.524 -17.456 1.00 94.94 85 ASP A O 1
ATOM 650 N N . GLN A 1 86 ? 14.612 9.839 -19.664 1.00 95.25 86 GLN A N 1
ATOM 651 C CA . GLN A 1 86 ? 14.329 11.272 -19.563 1.00 95.25 86 GLN A CA 1
ATOM 652 C C . GLN A 1 86 ? 13.031 11.545 -18.793 1.00 95.25 86 GLN A C 1
ATOM 654 O O . GLN A 1 86 ? 12.992 12.438 -17.954 1.00 95.25 86 GLN A O 1
ATOM 659 N N . ALA A 1 87 ? 11.976 10.772 -19.065 1.00 92.50 87 ALA A N 1
ATOM 660 C CA . ALA A 1 87 ? 10.701 10.916 -18.371 1.00 92.50 87 ALA A CA 1
ATOM 661 C C . ALA A 1 87 ? 10.778 10.430 -16.915 1.00 92.50 87 ALA A C 1
ATOM 663 O O . ALA A 1 87 ? 10.125 11.014 -16.060 1.00 92.50 87 ALA A O 1
ATOM 664 N N . ILE A 1 88 ? 11.598 9.411 -16.622 1.00 93.19 88 ILE A N 1
ATOM 665 C CA . ILE A 1 88 ? 11.878 8.977 -15.245 1.00 93.19 88 ILE A CA 1
ATOM 666 C C . ILE A 1 88 ? 12.602 10.085 -14.466 1.00 93.19 88 ILE A C 1
ATOM 668 O O . ILE A 1 88 ? 12.219 10.384 -13.344 1.00 93.19 88 ILE A O 1
ATOM 672 N N . ALA A 1 89 ? 13.633 10.703 -15.050 1.00 91.38 89 ALA A N 1
ATOM 673 C CA . ALA A 1 89 ? 14.437 11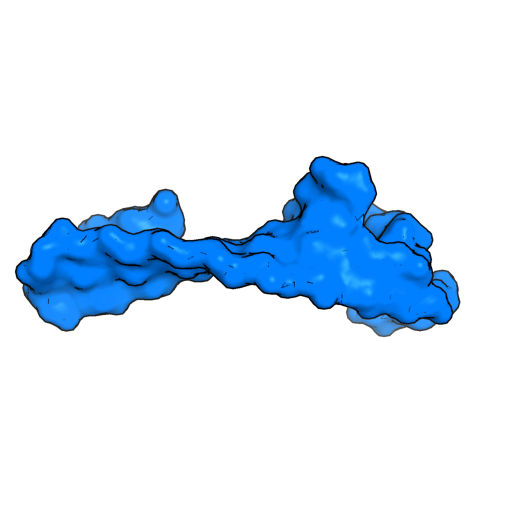.725 -14.374 1.00 91.38 89 ALA A CA 1
ATOM 674 C C . ALA A 1 89 ? 13.697 13.057 -14.144 1.00 91.38 89 ALA A C 1
ATOM 676 O O . ALA A 1 89 ? 14.126 13.856 -13.317 1.00 91.38 89 ALA A O 1
ATOM 677 N N . ALA A 1 90 ? 12.624 13.315 -14.896 1.00 91.44 90 ALA A N 1
ATOM 678 C CA . ALA A 1 90 ? 11.844 14.548 -14.816 1.00 91.44 90 ALA A CA 1
ATOM 679 C C . ALA A 1 90 ? 10.662 14.491 -13.825 1.00 91.44 90 ALA A C 1
ATOM 681 O O . ALA A 1 90 ? 9.992 15.510 -13.654 1.00 91.44 90 ALA A O 1
ATOM 682 N N . TYR A 1 91 ? 10.376 13.326 -13.234 1.00 84.31 91 TYR A N 1
ATOM 683 C CA . TYR A 1 91 ? 9.249 13.096 -12.321 1.00 84.31 91 TYR A CA 1
ATOM 684 C C . TYR A 1 91 ? 9.649 13.288 -10.855 1.00 84.31 91 TYR A C 1
ATOM 686 O O . TYR A 1 91 ? 8.853 13.902 -10.108 1.00 84.31 91 TYR A O 1
#